Protein AF-A0A0E4C2Y3-F1 (afdb_monomer_lite)

InterPro domains:
  IPR000883 Cytochrome c oxidase subunit I [PTHR10422] (1-52)
  IPR023616 Cytochrome c oxidase-like, subunit I domain [PS50855] (1-52)
  IPR036927 Cytochrome c oxidase-like, subunit I superfamily [G3DSA:1.20.210.10] (1-52)
  IPR036927 Cytochrome c oxidase-like, subunit I superfamily [SSF81442] (1-52)

Secondary structure (DSSP, 8-state):
-HHHHHHHHHHHHHHHHHHHHHHHHHTSSS-SS--HHHHHHHHHHHHHHHH-

Sequence (52 aa):
GTLYFIFGAWAGMVGTALSLIIRAELGQPGSLIGDDQIYNVVVTAHAFLMIF

Organism: NCBI:txid1563422

Structure (mmCIF, N/CA/C/O backbone):
data_AF-A0A0E4C2Y3-F1
#
_entry.id   AF-A0A0E4C2Y3-F1
#
loop_
_atom_site.group_PDB
_atom_site.id
_atom_site.type_symbol
_atom_site.label_atom_id
_atom_site.label_alt_id
_atom_site.label_comp_id
_atom_site.label_asym_id
_atom_site.label_entity_id
_atom_site.label_seq_id
_atom_site.pdbx_PDB_ins_code
_atom_site.Cartn_x
_atom_site.Cartn_y
_atom_site.Cartn_z
_atom_site.occupancy
_atom_site.B_iso_or_equiv
_atom_site.auth_seq_id
_atom_site.auth_comp_id
_atom_site.auth_asym_id
_atom_site.auth_atom_id
_atom_site.pdbx_PDB_model_num
ATOM 1 N N . GLY A 1 1 ? 15.381 3.690 -15.915 1.00 69.38 1 GLY A N 1
ATOM 2 C CA . GLY A 1 1 ? 15.547 4.181 -14.533 1.00 69.38 1 GLY A CA 1
ATOM 3 C C . GLY A 1 1 ? 14.469 5.177 -14.155 1.00 69.38 1 GLY A C 1
ATOM 4 O O . GLY A 1 1 ? 13.685 4.889 -13.267 1.00 69.38 1 GLY A O 1
ATOM 5 N N . THR A 1 2 ? 14.383 6.310 -14.855 1.00 89.44 2 THR A N 1
ATOM 6 C CA . THR A 1 2 ? 13.510 7.441 -14.487 1.00 89.44 2 THR A CA 1
ATOM 7 C C . THR A 1 2 ? 12.025 7.086 -14.364 1.00 89.44 2 THR A C 1
ATOM 9 O O . THR A 1 2 ? 11.397 7.477 -13.391 1.00 89.44 2 THR A O 1
ATOM 12 N N . LEU A 1 3 ? 11.471 6.285 -15.284 1.00 91.56 3 LEU A N 1
ATOM 13 C CA . LEU A 1 3 ? 10.071 5.845 -15.193 1.00 91.56 3 LEU A CA 1
ATOM 14 C C . LEU A 1 3 ? 9.810 4.955 -13.968 1.00 91.56 3 LEU A C 1
ATOM 1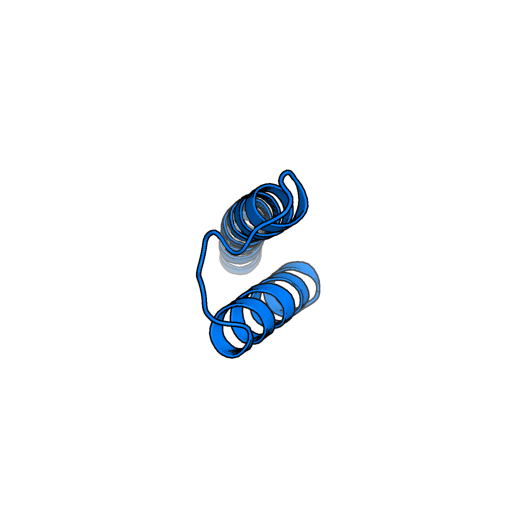6 O O . LEU A 1 3 ? 8.851 5.199 -13.251 1.00 91.56 3 LEU A O 1
ATOM 20 N N . TYR A 1 4 ? 10.688 3.991 -13.674 1.00 91.19 4 TYR A N 1
ATOM 21 C CA . TYR A 1 4 ? 10.576 3.150 -12.472 1.00 91.19 4 TYR A CA 1
ATOM 22 C C . TYR A 1 4 ? 10.648 3.974 -11.184 1.00 91.19 4 TYR A C 1
ATOM 24 O O . TYR A 1 4 ? 9.913 3.708 -10.242 1.00 91.19 4 TYR A O 1
ATOM 32 N N . PHE A 1 5 ? 11.491 5.008 -11.157 1.00 92.00 5 PHE A N 1
ATOM 33 C CA . PHE A 1 5 ? 11.585 5.911 -10.013 1.00 92.00 5 PHE A CA 1
ATOM 34 C C . PHE A 1 5 ? 10.302 6.730 -9.814 1.00 92.00 5 PHE A C 1
ATOM 36 O O . PHE A 1 5 ? 9.814 6.845 -8.695 1.00 92.00 5 PHE A O 1
ATOM 43 N N . ILE A 1 6 ? 9.724 7.257 -10.898 1.00 94.19 6 ILE A N 1
ATOM 44 C CA . ILE A 1 6 ? 8.469 8.021 -10.848 1.00 94.19 6 ILE A CA 1
ATOM 45 C C . ILE A 1 6 ? 7.306 7.125 -10.408 1.00 94.19 6 ILE A C 1
ATOM 47 O O . ILE A 1 6 ? 6.542 7.513 -9.526 1.00 94.19 6 ILE A O 1
ATOM 51 N N . PHE A 1 7 ? 7.192 5.921 -10.976 1.00 93.44 7 PHE A N 1
ATOM 52 C CA . PHE A 1 7 ? 6.163 4.963 -10.573 1.00 93.44 7 PHE A CA 1
ATOM 53 C C . PHE A 1 7 ? 6.340 4.506 -9.123 1.00 93.44 7 PHE A C 1
ATOM 55 O O . PHE A 1 7 ? 5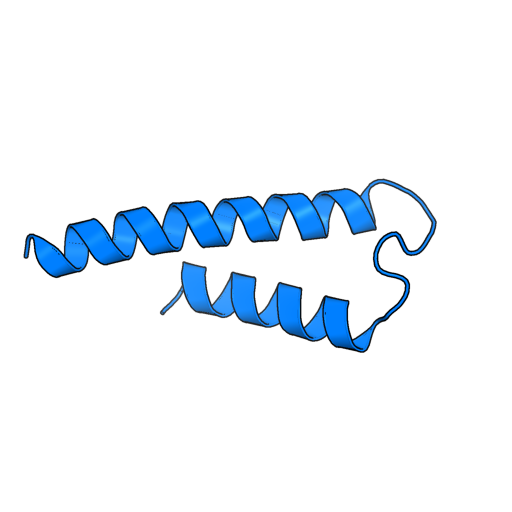.350 4.449 -8.402 1.00 93.44 7 PHE A O 1
ATOM 62 N N . GLY A 1 8 ? 7.574 4.275 -8.663 1.00 92.75 8 GLY A N 1
ATOM 63 C CA . GLY A 1 8 ? 7.851 3.935 -7.265 1.00 92.75 8 GLY A CA 1
ATOM 64 C C . GLY A 1 8 ? 7.493 5.066 -6.296 1.00 92.75 8 GLY A C 1
ATOM 65 O O . GLY A 1 8 ? 6.836 4.834 -5.283 1.00 92.75 8 GLY A O 1
ATOM 66 N N . ALA A 1 9 ? 7.848 6.311 -6.628 1.00 94.12 9 ALA A N 1
ATOM 67 C CA . ALA A 1 9 ? 7.477 7.476 -5.824 1.00 94.12 9 ALA A CA 1
ATOM 68 C C . ALA A 1 9 ? 5.952 7.677 -5.769 1.00 94.12 9 ALA A C 1
ATOM 70 O O . ALA A 1 9 ? 5.401 7.974 -4.708 1.00 94.12 9 ALA A O 1
ATOM 71 N N . TRP A 1 10 ? 5.255 7.480 -6.891 1.00 96.00 10 TRP A N 1
ATOM 72 C CA . TRP A 1 10 ? 3.797 7.568 -6.946 1.00 96.00 10 TRP A CA 1
ATOM 73 C C . TRP A 1 10 ? 3.115 6.441 -6.157 1.00 96.00 10 TRP A C 1
ATOM 75 O O . TRP A 1 10 ? 2.243 6.723 -5.335 1.00 96.00 10 TRP A O 1
ATOM 85 N N . ALA A 1 11 ? 3.553 5.191 -6.336 1.00 94.62 11 ALA A N 1
ATOM 86 C CA . ALA A 1 11 ? 3.032 4.036 -5.605 1.00 94.62 11 ALA A CA 1
ATOM 87 C C . ALA A 1 11 ? 3.199 4.205 -4.087 1.00 94.62 11 ALA A C 1
ATOM 89 O O . ALA A 1 11 ? 2.259 3.951 -3.337 1.00 94.62 11 ALA A O 1
ATOM 90 N N . GLY A 1 12 ? 4.334 4.752 -3.635 1.00 93.94 12 GLY A N 1
ATOM 91 C CA . GLY A 1 12 ? 4.561 5.076 -2.224 1.00 93.94 12 GLY A CA 1
ATOM 92 C C . GLY A 1 12 ? 3.596 6.131 -1.665 1.00 93.94 12 GLY A C 1
ATOM 93 O O . GLY A 1 12 ? 3.116 5.996 -0.535 1.00 93.94 12 GLY A O 1
ATOM 94 N N . MET A 1 13 ? 3.251 7.162 -2.449 1.00 95.94 13 MET A N 1
ATOM 95 C CA . MET A 1 13 ? 2.255 8.162 -2.036 1.00 95.94 13 MET A CA 1
ATOM 96 C C . MET A 1 13 ? 0.853 7.550 -1.914 1.00 95.94 13 MET A C 1
ATOM 98 O O . MET A 1 13 ? 0.163 7.794 -0.921 1.00 95.94 13 MET A O 1
ATOM 102 N N . VAL A 1 14 ? 0.449 6.713 -2.875 1.00 95.75 14 VAL A N 1
ATOM 103 C CA . VAL A 1 14 ? -0.849 6.015 -2.843 1.00 95.75 14 VAL A CA 1
ATOM 104 C C . VAL A 1 14 ? -0.906 5.003 -1.694 1.00 95.75 14 VAL A C 1
ATOM 106 O O . VAL A 1 14 ? -1.890 4.968 -0.954 1.00 95.75 14 VAL A O 1
ATOM 109 N N . GLY A 1 15 ? 0.163 4.235 -1.473 1.00 94.81 15 GLY A N 1
ATOM 110 C CA . GLY A 1 15 ? 0.278 3.310 -0.346 1.00 94.81 15 GLY A CA 1
ATOM 111 C C . GLY A 1 15 ? 0.157 4.029 0.999 1.00 94.81 15 GLY A C 1
ATOM 112 O O . GLY A 1 15 ? -0.592 3.591 1.872 1.00 94.81 15 GLY A O 1
ATOM 113 N N . THR A 1 16 ? 0.800 5.185 1.155 1.00 95.19 16 THR A N 1
ATOM 114 C CA . THR A 1 16 ? 0.704 5.981 2.390 1.00 95.19 16 THR A CA 1
ATOM 115 C C . THR A 1 16 ? -0.715 6.507 2.625 1.00 95.19 16 THR A C 1
ATOM 117 O O . THR A 1 16 ? -1.210 6.443 3.750 1.00 95.19 16 THR A O 1
ATOM 120 N N . ALA A 1 17 ? -1.407 6.963 1.575 1.00 94.94 17 ALA A N 1
ATOM 121 C CA . ALA A 1 17 ? -2.802 7.394 1.675 1.00 94.94 17 ALA A CA 1
ATOM 122 C C . ALA A 1 17 ? -3.732 6.248 2.118 1.00 94.94 17 ALA A C 1
ATOM 124 O O . ALA A 1 17 ? -4.560 6.438 3.008 1.00 94.94 17 ALA A O 1
ATOM 125 N N . LEU A 1 18 ? -3.544 5.039 1.575 1.00 93.44 18 LEU A N 1
ATOM 126 C CA . LEU A 1 18 ? -4.284 3.843 2.000 1.00 93.44 18 LEU A CA 1
ATOM 127 C C . LEU A 1 18 ? -3.990 3.474 3.465 1.00 93.44 18 LEU A C 1
ATOM 129 O O . LEU A 1 18 ? -4.906 3.116 4.202 1.00 93.44 18 LEU A O 1
ATOM 133 N N . SER A 1 19 ? -2.744 3.632 3.925 1.00 93.81 19 SER A N 1
ATOM 134 C CA . SER A 1 19 ? -2.378 3.419 5.335 1.00 93.81 19 SER A CA 1
ATOM 135 C C . SER A 1 19 ? -3.130 4.360 6.282 1.00 93.81 19 SER A C 1
ATOM 137 O O . SER A 1 19 ? -3.537 3.954 7.371 1.00 93.81 19 SER A O 1
ATOM 139 N N . LEU A 1 20 ? -3.350 5.612 5.867 1.00 93.88 20 LEU A N 1
ATOM 140 C CA . LEU A 1 20 ? -4.116 6.582 6.652 1.00 93.88 20 LEU A CA 1
ATOM 141 C C . LEU A 1 20 ? -5.595 6.200 6.755 1.00 93.88 20 LEU A C 1
ATOM 143 O O . LEU A 1 20 ? -6.163 6.336 7.834 1.00 93.88 20 LEU A O 1
ATOM 147 N N . ILE A 1 21 ? -6.194 5.677 5.681 1.00 90.88 21 ILE A N 1
ATOM 148 C CA . ILE A 1 21 ? -7.582 5.185 5.691 1.00 90.88 21 ILE A CA 1
ATOM 149 C C . ILE A 1 21 ? -7.722 4.006 6.661 1.00 90.88 21 ILE A C 1
ATOM 151 O O . ILE A 1 21 ? -8.600 4.015 7.518 1.00 90.88 21 ILE A O 1
ATOM 155 N N . ILE A 1 22 ? -6.804 3.037 6.598 1.00 91.38 22 ILE A N 1
ATOM 156 C CA . ILE A 1 22 ? -6.785 1.885 7.515 1.00 91.38 22 ILE A CA 1
ATOM 157 C C . ILE A 1 22 ? -6.643 2.361 8.968 1.00 91.38 22 ILE A C 1
ATOM 159 O O . ILE A 1 22 ? -7.367 1.915 9.854 1.00 91.38 22 ILE A O 1
ATOM 163 N N . ARG A 1 23 ? -5.744 3.315 9.230 1.0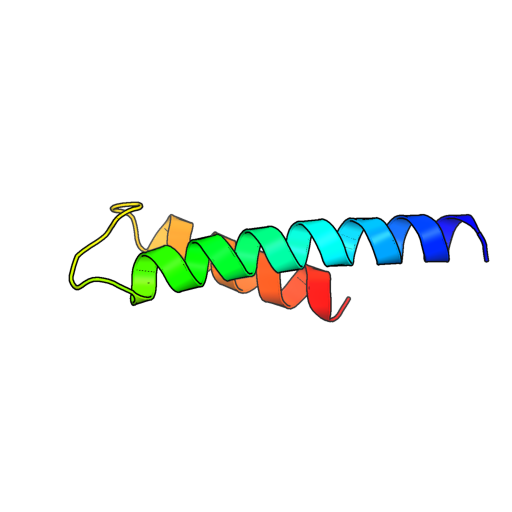0 92.00 23 ARG A N 1
ATOM 164 C CA . ARG A 1 23 ? -5.575 3.897 10.571 1.00 92.00 23 ARG A CA 1
ATOM 165 C C . ARG A 1 23 ? -6.805 4.665 11.050 1.00 92.00 23 ARG A C 1
ATOM 167 O O . ARG A 1 23 ? -7.074 4.646 12.246 1.00 92.00 23 ARG A O 1
ATOM 174 N N . ALA A 1 24 ? -7.528 5.331 10.154 1.00 89.19 24 ALA A N 1
ATOM 175 C CA . ALA A 1 24 ? -8.759 6.034 10.495 1.00 89.19 24 ALA A CA 1
ATOM 176 C C . ALA A 1 24 ? -9.880 5.060 10.902 1.00 89.19 24 ALA A C 1
ATOM 178 O O . ALA A 1 24 ? -10.578 5.342 11.874 1.00 89.19 24 ALA A O 1
ATOM 179 N N . GLU A 1 25 ? -9.996 3.907 10.233 1.00 87.44 25 GLU A N 1
ATOM 180 C CA . GLU A 1 25 ? -10.908 2.816 10.629 1.00 87.44 25 GLU A CA 1
ATOM 181 C C . GLU A 1 25 ? -10.557 2.237 12.003 1.00 87.44 25 GLU A C 1
ATOM 183 O O . GLU A 1 25 ? -11.409 2.107 12.872 1.00 87.44 25 GLU A O 1
ATOM 188 N N . LEU A 1 26 ? -9.280 1.924 12.234 1.00 88.25 26 LEU A N 1
ATOM 189 C CA . LEU A 1 26 ? -8.816 1.314 13.487 1.00 88.25 26 LEU A CA 1
ATOM 190 C C . LEU A 1 26 ? -8.742 2.299 14.669 1.0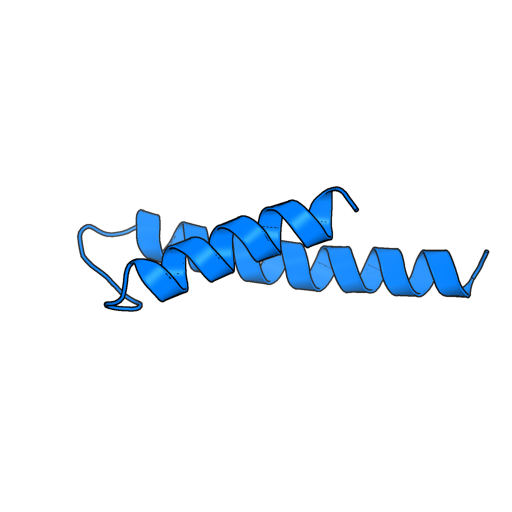0 88.25 26 LEU A C 1
ATOM 192 O O . LEU A 1 26 ? -8.594 1.874 15.815 1.00 88.25 26 LEU A O 1
ATOM 196 N N . GLY A 1 27 ? -8.795 3.607 14.407 1.00 86.31 27 GLY A N 1
ATOM 197 C CA . GLY A 1 27 ? -8.622 4.662 15.407 1.00 86.31 27 GLY A CA 1
ATOM 198 C C . GLY A 1 27 ? -9.852 4.934 16.276 1.00 86.31 27 GLY A C 1
ATOM 199 O O . GLY A 1 27 ? -9.727 5.601 17.303 1.00 86.31 27 GLY A O 1
ATOM 200 N N . GLN A 1 28 ? -11.026 4.427 15.895 1.00 80.62 28 GLN A N 1
ATOM 201 C CA . GLN A 1 28 ? -12.256 4.570 16.670 1.00 80.62 28 GLN A CA 1
ATOM 202 C C . GLN A 1 28 ? -13.092 3.285 16.617 1.00 80.62 28 GLN A C 1
ATOM 204 O O . GLN A 1 28 ? -13.189 2.667 15.562 1.00 80.62 28 GLN A O 1
ATOM 209 N N . PRO A 1 29 ? -13.712 2.864 17.733 1.00 71.12 29 PRO A N 1
ATOM 210 C CA . PRO A 1 29 ? -14.612 1.718 17.729 1.00 71.12 29 PRO A CA 1
ATOM 211 C C . PRO A 1 29 ? -15.873 2.039 16.910 1.00 71.12 29 PRO A C 1
ATOM 213 O O . PRO A 1 29 ? -16.672 2.894 17.287 1.00 71.12 29 PRO A O 1
ATOM 216 N N . GLY A 1 30 ? -16.031 1.355 15.779 1.00 73.25 30 GLY A N 1
ATOM 217 C CA . GLY A 1 30 ? -17.080 1.576 14.782 1.00 73.25 30 GLY A CA 1
ATOM 218 C C . GLY A 1 30 ? -16.577 1.174 13.393 1.00 73.25 30 GLY A C 1
ATOM 219 O O . GLY A 1 30 ? -15.415 0.816 13.250 1.00 73.25 30 GLY A O 1
ATOM 220 N N . SER A 1 31 ? -17.439 1.215 12.376 1.00 75.19 31 SER A N 1
ATOM 221 C CA . SER A 1 31 ? -17.028 1.030 10.979 1.00 75.19 31 SER A CA 1
ATOM 222 C C . SER A 1 31 ? -17.263 2.341 10.235 1.00 75.19 31 SER A C 1
ATOM 224 O O . SER A 1 31 ? -18.407 2.786 10.121 1.00 75.19 31 SER A O 1
ATOM 226 N N . LEU A 1 32 ? -16.185 2.995 9.803 1.00 78.12 32 LEU A N 1
ATOM 227 C CA . LEU A 1 32 ? -16.230 4.262 9.061 1.00 78.12 32 LEU A CA 1
ATOM 228 C C . LEU A 1 32 ? -16.654 3.999 7.602 1.00 78.12 32 LEU A C 1
ATOM 230 O O . LEU A 1 32 ? -17.439 4.757 7.037 1.00 78.12 32 LEU A O 1
ATOM 234 N N . ILE A 1 33 ? -16.177 2.896 7.025 1.00 81.69 33 ILE A N 1
ATOM 235 C CA . ILE A 1 33 ? -16.495 2.390 5.683 1.00 81.69 33 ILE A CA 1
ATOM 236 C C . ILE A 1 33 ? -17.748 1.498 5.690 1.00 81.69 33 ILE A C 1
ATOM 238 O O . ILE A 1 33 ? -18.409 1.372 4.662 1.00 81.69 33 ILE A O 1
ATOM 242 N N . GLY A 1 34 ? -18.121 0.906 6.827 1.00 79.38 34 GLY A N 1
ATOM 243 C CA . GLY A 1 34 ? -19.352 0.119 6.997 1.00 79.38 34 GLY A CA 1
ATOM 244 C C . GLY A 1 34 ? -19.343 -1.268 6.344 1.00 79.38 34 GLY A C 1
ATOM 245 O O . GLY A 1 34 ? -20.300 -2.018 6.528 1.00 79.38 34 GLY A O 1
ATOM 246 N N . ASP A 1 35 ? -18.292 -1.603 5.590 1.00 88.56 35 ASP A N 1
ATOM 247 C CA . ASP A 1 35 ? -18.192 -2.811 4.769 1.00 88.56 35 ASP A CA 1
ATOM 248 C C . ASP A 1 35 ? -16.809 -3.481 4.910 1.00 88.56 35 ASP A C 1
ATOM 250 O O . ASP A 1 35 ? -15.774 -2.954 4.481 1.00 88.56 35 ASP A O 1
ATOM 254 N N . ASP A 1 36 ? -16.806 -4.688 5.483 1.00 88.38 36 ASP A N 1
ATOM 255 C CA . ASP A 1 36 ? -15.605 -5.498 5.720 1.00 88.38 36 ASP A CA 1
ATOM 256 C C . ASP A 1 36 ? -14.941 -5.997 4.422 1.00 88.38 36 ASP A C 1
ATOM 258 O O . ASP A 1 36 ? -13.727 -6.229 4.379 1.00 88.38 36 ASP A O 1
ATOM 262 N N . GLN A 1 37 ? -15.699 -6.158 3.333 1.00 91.19 37 GLN A N 1
ATOM 263 C CA . GLN A 1 37 ? -15.159 -6.540 2.028 1.00 91.19 37 GLN A CA 1
ATOM 264 C C . GLN A 1 37 ? -14.341 -5.392 1.436 1.00 91.19 37 GLN A C 1
ATOM 266 O O . GLN A 1 37 ? -13.242 -5.623 0.925 1.00 91.19 37 GLN A O 1
ATOM 271 N N . ILE A 1 38 ? -14.834 -4.156 1.533 1.00 91.56 38 ILE A N 1
ATOM 272 C CA . ILE A 1 38 ? -14.085 -2.974 1.089 1.00 91.56 38 ILE A CA 1
ATOM 273 C C . ILE A 1 38 ? -12.838 -2.775 1.954 1.00 91.56 38 ILE A C 1
ATOM 275 O O . ILE A 1 38 ? -11.759 -2.543 1.403 1.00 91.56 38 ILE A O 1
ATOM 279 N N . T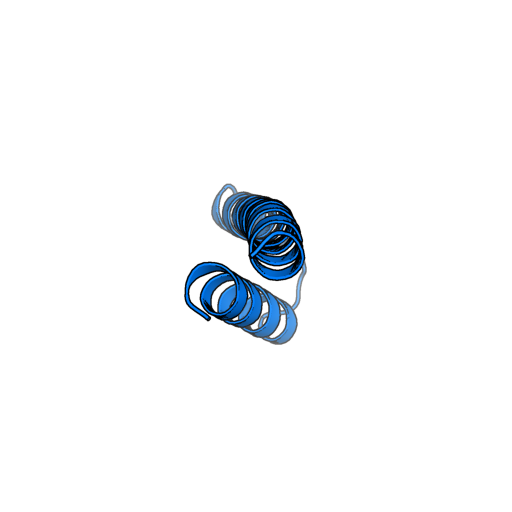YR A 1 39 ? -12.936 -2.960 3.273 1.00 92.44 39 TYR A N 1
ATOM 280 C CA . TYR A 1 39 ? -11.769 -2.930 4.162 1.00 92.44 39 TYR A CA 1
ATOM 281 C C . TYR A 1 39 ? -10.689 -3.938 3.731 1.00 92.44 39 TYR A C 1
ATOM 283 O O . TYR A 1 39 ? -9.515 -3.585 3.582 1.00 92.44 39 TYR A O 1
ATOM 291 N N . ASN A 1 40 ? -11.089 -5.179 3.440 1.00 93.50 40 ASN A N 1
ATOM 292 C CA . ASN A 1 40 ? -10.167 -6.228 3.002 1.00 93.50 40 ASN A CA 1
ATOM 293 C C . ASN A 1 40 ? -9.537 -5.939 1.625 1.00 93.50 40 ASN A C 1
ATOM 295 O O . ASN A 1 40 ? -8.369 -6.264 1.390 1.00 93.50 40 ASN A O 1
ATOM 299 N N . VAL A 1 41 ? -10.262 -5.287 0.714 1.00 94.44 41 VAL A N 1
ATOM 300 C CA . VAL A 1 41 ? -9.698 -4.828 -0.569 1.00 94.44 41 VAL A CA 1
ATOM 301 C C . VAL A 1 41 ? -8.688 -3.697 -0.349 1.00 94.44 41 VAL A C 1
ATOM 303 O O . VAL A 1 41 ? -7.612 -3.707 -0.942 1.00 94.44 41 VAL A O 1
ATOM 306 N N . VAL A 1 42 ? -8.986 -2.750 0.541 1.00 94.44 42 VAL A N 1
ATOM 307 C CA . VAL A 1 42 ? -8.092 -1.626 0.860 1.00 94.44 42 VAL A CA 1
ATOM 308 C C . VAL A 1 42 ? -6.792 -2.108 1.515 1.00 94.44 42 VAL A C 1
ATOM 310 O O . VAL A 1 42 ? -5.711 -1.676 1.108 1.00 94.44 42 VAL A O 1
ATOM 313 N N . VAL A 1 43 ? -6.857 -3.033 2.482 1.00 94.44 43 VAL A N 1
ATOM 314 C CA . VAL A 1 43 ? -5.653 -3.540 3.171 1.00 94.44 43 VAL A CA 1
ATOM 315 C C . VAL A 1 43 ? -4.758 -4.363 2.243 1.00 94.44 43 VAL A C 1
ATOM 317 O O . VAL A 1 43 ? -3.533 -4.228 2.278 1.00 94.44 43 VAL A O 1
ATOM 320 N N . THR A 1 44 ? -5.351 -5.165 1.357 1.00 95.50 44 THR A N 1
ATOM 321 C CA . THR A 1 44 ? -4.589 -5.945 0.373 1.00 95.50 44 THR A CA 1
ATOM 322 C C . THR A 1 44 ? -3.999 -5.056 -0.722 1.00 95.50 44 THR A C 1
ATOM 324 O O . THR A 1 44 ? -2.839 -5.249 -1.085 1.00 95.50 44 THR A O 1
ATOM 327 N N . ALA A 1 45 ? -4.719 -4.025 -1.177 1.00 95.38 45 ALA A N 1
ATOM 328 C CA . ALA A 1 45 ? -4.192 -3.031 -2.114 1.00 95.38 45 ALA A CA 1
ATOM 329 C C . ALA A 1 45 ? -3.020 -2.230 -1.518 1.00 95.38 45 ALA A C 1
ATOM 331 O O . ALA A 1 45 ? -2.031 -1.979 -2.208 1.00 95.38 45 ALA A O 1
ATOM 332 N N . HIS A 1 46 ? -3.093 -1.874 -0.229 1.00 96.44 46 HIS A N 1
ATOM 333 C CA . HIS A 1 46 ? -1.991 -1.226 0.484 1.00 96.44 46 HIS A CA 1
ATOM 334 C 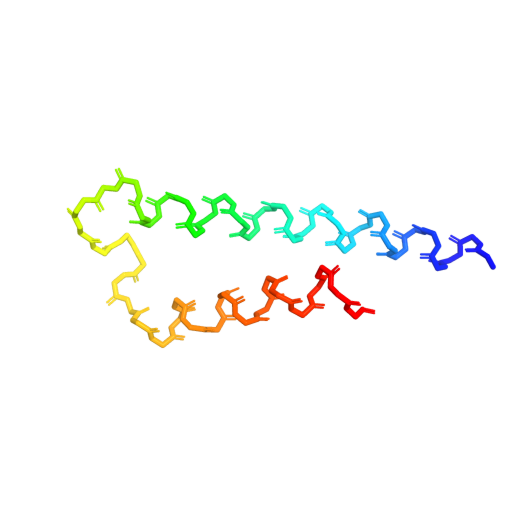C . HIS A 1 46 ? -0.741 -2.114 0.525 1.00 96.44 46 HIS A C 1
ATOM 336 O O . HIS A 1 46 ? 0.346 -1.660 0.170 1.00 96.44 46 HIS A O 1
ATOM 342 N N . ALA A 1 47 ? -0.896 -3.382 0.918 1.00 95.00 47 ALA A N 1
ATOM 343 C CA . ALA A 1 47 ? 0.217 -4.328 0.971 1.00 95.00 47 ALA A CA 1
ATOM 344 C C . ALA A 1 47 ? 0.836 -4.575 -0.415 1.00 95.00 47 ALA A C 1
ATOM 346 O O . ALA A 1 47 ? 2.056 -4.670 -0.531 1.00 95.00 47 ALA A O 1
ATOM 347 N N . PHE A 1 48 ? 0.008 -4.631 -1.463 1.00 95.38 48 PHE A N 1
ATOM 348 C CA . PHE A 1 48 ? 0.475 -4.814 -2.833 1.00 95.38 48 PHE A CA 1
ATOM 349 C C . PHE A 1 48 ? 1.348 -3.641 -3.300 1.00 95.38 48 PHE A C 1
ATOM 351 O O . PHE A 1 48 ? 2.486 -3.864 -3.694 1.00 95.38 48 PHE A O 1
ATOM 358 N N . LEU A 1 49 ? 0.862 -2.400 -3.169 1.00 93.12 49 LEU A N 1
ATOM 359 C CA . LEU A 1 49 ? 1.568 -1.194 -3.636 1.00 93.12 49 LEU A CA 1
ATOM 360 C C . LEU A 1 49 ? 2.876 -0.887 -2.892 1.00 93.12 49 LEU A C 1
ATOM 362 O O . LEU A 1 49 ? 3.703 -0.136 -3.402 1.00 93.12 49 LEU A O 1
ATOM 366 N N . MET A 1 50 ? 3.041 -1.397 -1.670 1.00 92.44 50 MET A N 1
ATOM 367 C CA . MET A 1 50 ? 4.245 -1.157 -0.868 1.00 92.44 50 MET A CA 1
ATOM 368 C C . MET A 1 50 ? 5.354 -2.186 -1.131 1.00 92.44 50 MET A C 1
ATOM 370 O O . MET A 1 50 ? 6.512 -1.899 -0.833 1.00 92.44 50 MET A O 1
ATOM 374 N N . ILE A 1 51 ? 5.016 -3.378 -1.640 1.00 91.62 51 ILE A N 1
ATOM 375 C CA . ILE A 1 51 ? 5.964 -4.494 -1.813 1.00 91.62 51 ILE A CA 1
ATOM 376 C C . ILE A 1 51 ? 6.277 -4.776 -3.289 1.00 91.62 51 ILE A C 1
ATOM 378 O O . ILE A 1 51 ? 7.426 -5.100 -3.595 1.00 91.62 51 ILE A O 1
ATOM 382 N N . PHE A 1 52 ? 5.284 -4.688 -4.178 1.00 90.19 52 PHE A N 1
ATOM 383 C CA . PHE A 1 52 ? 5.412 -5.000 -5.607 1.00 90.19 52 PHE A CA 1
ATOM 384 C C . PHE A 1 52 ? 5.559 -3.734 -6.452 1.00 90.19 52 PHE A C 1
ATOM 386 O O . PHE A 1 52 ? 6.369 -3.776 -7.407 1.00 90.19 52 PHE A O 1
#

Radius of gyration: 13.03 Å; chains: 1; bounding box: 35×15×33 Å

pLDDT: mean 90.18, std 6.65, range [69.38, 96.44]

Foldseek 3Di:
DVVVVVLLVVLVVVLVVLVVVLCVCVVDPDGPPNDVVVVVVSVVSSVVSNPD